Protein AF-A0A9Q0QGV1-F1 (afdb_monomer_lite)

Structure (mmCIF, N/CA/C/O backbone):
data_AF-A0A9Q0QGV1-F1
#
_entry.id   AF-A0A9Q0QGV1-F1
#
loop_
_atom_site.group_PDB
_atom_site.id
_atom_site.type_symbol
_atom_site.label_atom_id
_atom_site.label_alt_id
_atom_site.label_comp_id
_atom_site.label_asym_id
_atom_site.label_entity_id
_atom_site.label_seq_id
_atom_site.pdbx_PDB_ins_code
_atom_site.Cartn_x
_atom_site.Cartn_y
_atom_site.Cartn_z
_atom_site.occupancy
_atom_site.B_iso_or_equiv
_atom_site.auth_seq_id
_atom_site.auth_comp_id
_atom_site.auth_asym_id
_atom_site.auth_atom_id
_atom_site.pdbx_PDB_model_num
ATOM 1 N N . MET A 1 1 ? 5.318 9.177 2.159 1.00 66.94 1 MET A N 1
ATOM 2 C CA . MET A 1 1 ? 6.289 8.183 1.651 1.00 66.94 1 MET A CA 1
ATOM 3 C C . MET A 1 1 ? 6.715 8.595 0.249 1.00 66.94 1 MET A C 1
ATOM 5 O O . MET A 1 1 ? 5.877 9.077 -0.496 1.00 66.94 1 MET A O 1
ATOM 9 N N . LYS A 1 2 ? 7.999 8.482 -0.095 1.00 71.00 2 LYS A N 1
ATOM 10 C CA . LYS A 1 2 ? 8.514 8.864 -1.419 1.00 71.00 2 LYS A CA 1
ATOM 11 C C . LYS A 1 2 ? 9.214 7.675 -2.058 1.00 71.00 2 LYS A C 1
ATOM 13 O O . LYS A 1 2 ? 9.954 6.983 -1.360 1.00 71.00 2 LYS A O 1
ATOM 18 N N . ILE A 1 3 ? 8.969 7.460 -3.345 1.00 72.69 3 ILE A N 1
ATOM 19 C CA . ILE A 1 3 ? 9.731 6.520 -4.164 1.00 72.69 3 ILE A CA 1
ATOM 20 C C . ILE A 1 3 ? 10.759 7.330 -4.937 1.00 72.69 3 ILE A C 1
ATOM 22 O O . ILE A 1 3 ? 10.427 8.322 -5.589 1.00 72.69 3 ILE A O 1
ATOM 26 N N . TRP A 1 4 ? 12.004 6.889 -4.828 1.00 75.31 4 TRP A N 1
ATOM 27 C CA . TRP A 1 4 ? 13.152 7.495 -5.475 1.00 75.31 4 TRP A CA 1
ATOM 28 C C . TRP A 1 4 ? 13.739 6.490 -6.454 1.00 75.31 4 TRP A C 1
ATOM 30 O O . TRP A 1 4 ? 13.870 5.314 -6.111 1.00 75.31 4 TRP A O 1
ATOM 40 N N . ALA A 1 5 ? 14.097 6.952 -7.645 1.00 74.12 5 ALA A N 1
ATOM 41 C CA . ALA A 1 5 ? 14.779 6.145 -8.646 1.00 74.12 5 ALA A CA 1
ATOM 42 C C . ALA A 1 5 ? 16.092 6.817 -9.057 1.00 74.12 5 ALA A C 1
ATOM 44 O O . ALA A 1 5 ? 16.230 8.037 -8.950 1.00 74.12 5 ALA A O 1
ATOM 45 N N . SER A 1 6 ? 17.057 6.012 -9.508 1.00 71.88 6 SER A N 1
ATOM 46 C CA . SER A 1 6 ? 18.283 6.535 -10.120 1.00 71.88 6 SER A CA 1
ATOM 47 C C . SER A 1 6 ? 17.929 7.339 -11.368 1.00 71.88 6 SER A C 1
ATOM 49 O O . SER A 1 6 ? 17.096 6.901 -12.162 1.00 71.88 6 SER A O 1
ATOM 51 N N . THR A 1 7 ? 18.588 8.481 -11.564 1.00 67.88 7 THR A N 1
ATOM 52 C CA . THR A 1 7 ? 18.518 9.234 -12.827 1.00 67.88 7 THR A CA 1
ATOM 53 C C . THR A 1 7 ? 19.347 8.603 -13.942 1.00 67.88 7 THR A C 1
ATOM 55 O O . THR A 1 7 ? 19.334 9.099 -15.066 1.00 67.88 7 THR A O 1
ATOM 58 N N . SER A 1 8 ? 20.123 7.562 -13.637 1.00 67.00 8 SER A N 1
ATOM 59 C CA . SER A 1 8 ? 20.989 6.896 -14.603 1.00 67.00 8 SER A CA 1
ATOM 60 C C . SER A 1 8 ? 20.193 5.952 -15.515 1.00 67.00 8 SER A C 1
ATOM 62 O O . SER A 1 8 ? 19.290 5.240 -15.064 1.00 67.00 8 SER A O 1
ATOM 64 N N . GLU A 1 9 ? 20.519 5.929 -16.812 1.00 59.56 9 GLU A N 1
ATOM 65 C CA . GLU A 1 9 ? 19.801 5.102 -17.798 1.00 59.56 9 GLU A CA 1
ATOM 66 C C . GLU A 1 9 ? 19.980 3.597 -17.545 1.00 59.56 9 GLU A C 1
ATOM 68 O O . GLU A 1 9 ? 19.178 2.784 -18.006 1.00 59.56 9 GLU A O 1
ATOM 73 N N . GLU A 1 10 ? 20.998 3.207 -16.772 1.00 61.59 10 GLU A N 1
ATOM 74 C CA . GLU A 1 10 ? 21.264 1.803 -16.452 1.00 61.59 10 GLU A CA 1
ATOM 75 C C . GLU A 1 10 ? 20.352 1.254 -15.346 1.00 61.59 10 GLU A C 1
ATOM 77 O O . GLU A 1 10 ? 20.364 0.042 -15.132 1.00 61.59 10 GLU A O 1
ATOM 82 N N . GLY A 1 11 ? 19.549 2.108 -14.690 1.00 54.41 11 GLY A N 1
ATOM 83 C CA . GLY A 1 11 ? 18.335 1.811 -13.913 1.00 54.41 11 GLY A CA 1
ATOM 84 C C . GLY A 1 11 ? 18.460 0.926 -12.665 1.00 54.41 11 GLY A C 1
ATOM 85 O O . GLY A 1 11 ? 17.733 1.142 -11.705 1.00 54.41 11 GLY A O 1
ATOM 86 N N . TRP A 1 12 ? 19.362 -0.052 -12.646 1.00 59.34 12 TRP A N 1
ATOM 87 C CA . TRP A 1 12 ? 19.377 -1.202 -11.736 1.00 59.34 12 TRP A CA 1
ATOM 88 C C . TRP A 1 12 ? 20.570 -1.227 -10.779 1.00 59.34 12 TRP A C 1
ATOM 90 O O . TRP A 1 12 ? 20.576 -2.002 -9.822 1.00 59.34 12 TRP A O 1
ATOM 100 N N . LEU A 1 13 ? 21.605 -0.426 -11.038 1.00 56.41 13 LEU A N 1
ATOM 101 C CA . LEU A 1 13 ? 22.813 -0.404 -10.220 1.00 56.41 13 LEU A CA 1
ATOM 102 C C . LEU A 1 13 ? 22.678 0.663 -9.132 1.00 56.41 13 LEU A C 1
ATOM 104 O O . LEU A 1 13 ? 22.338 1.809 -9.409 1.00 56.41 13 LEU A O 1
ATOM 108 N N . LEU A 1 14 ? 22.933 0.269 -7.880 1.00 55.31 14 LEU A N 1
ATOM 109 C CA . LEU A 1 14 ? 23.000 1.205 -6.758 1.00 55.31 14 LEU A CA 1
ATOM 110 C C . LEU A 1 14 ? 24.027 2.303 -7.083 1.00 55.31 14 LEU A C 1
ATOM 112 O O . LEU A 1 14 ? 25.140 1.949 -7.493 1.00 55.31 14 LEU A O 1
ATOM 116 N N . PRO A 1 15 ? 23.700 3.592 -6.864 1.00 52.06 15 PRO A N 1
ATOM 117 C CA . PRO A 1 15 ? 24.592 4.689 -7.194 1.00 52.06 15 PRO A CA 1
ATOM 118 C C . PRO A 1 15 ? 25.963 4.471 -6.572 1.00 52.06 15 PRO A C 1
ATOM 120 O O . PRO A 1 15 ? 26.095 4.383 -5.345 1.00 52.06 15 PRO A O 1
ATOM 123 N N . LYS A 1 16 ? 27.014 4.420 -7.393 1.00 56.41 16 LYS A N 1
ATOM 124 C CA . LYS A 1 16 ? 28.372 4.569 -6.869 1.00 56.41 16 LYS A CA 1
ATOM 125 C C . LYS A 1 16 ? 28.577 6.039 -6.528 1.00 56.41 16 LYS A C 1
ATOM 127 O O . LYS A 1 16 ? 29.156 6.791 -7.291 1.00 56.41 16 LYS A O 1
ATOM 132 N N . GLY A 1 17 ? 28.091 6.442 -5.359 1.00 56.66 17 GLY A N 1
ATOM 133 C CA . GLY A 1 17 ? 28.472 7.671 -4.662 1.00 56.66 17 GLY A CA 1
ATOM 134 C C . GLY A 1 17 ? 28.109 9.016 -5.308 1.00 56.66 17 GLY A C 1
ATOM 135 O O . GLY A 1 17 ? 28.245 10.016 -4.608 1.00 56.66 17 GLY A O 1
ATOM 136 N N . SER A 1 18 ? 27.649 9.084 -6.566 1.00 55.28 18 SER A N 1
ATOM 137 C CA . SER A 1 18 ? 27.365 10.369 -7.232 1.00 55.28 18 SER A CA 1
ATOM 138 C C . SER A 1 18 ? 26.107 10.448 -8.098 1.00 55.28 18 SER A C 1
ATOM 140 O O . SER A 1 18 ? 25.875 11.514 -8.664 1.00 55.28 18 SER A O 1
ATOM 142 N N . ASP A 1 19 ? 25.300 9.395 -8.225 1.00 62.22 19 ASP A N 1
ATOM 143 C CA . ASP A 1 19 ? 24.110 9.487 -9.082 1.00 62.22 19 ASP A CA 1
ATOM 144 C C . ASP A 1 19 ? 22.970 10.185 -8.335 1.00 62.22 19 ASP A C 1
ATOM 146 O O . ASP A 1 19 ? 22.643 9.851 -7.190 1.00 62.22 19 ASP A O 1
ATOM 150 N N . SER A 1 20 ? 22.395 11.204 -8.977 1.00 69.56 20 SER A N 1
ATOM 151 C CA . SER A 1 20 ? 21.208 11.901 -8.495 1.00 69.56 20 SER A CA 1
ATOM 152 C C . SER A 1 20 ? 20.027 10.933 -8.408 1.00 69.56 20 SER A C 1
ATOM 154 O O . SER A 1 20 ? 19.857 10.048 -9.244 1.00 69.56 20 SER A O 1
ATOM 156 N N . LEU A 1 21 ? 19.216 11.089 -7.363 1.00 72.00 21 LEU A N 1
ATOM 157 C CA . LEU A 1 21 ? 17.963 10.362 -7.198 1.00 72.00 21 LEU A CA 1
ATOM 158 C C . LEU A 1 21 ? 16.810 11.309 -7.504 1.00 72.00 21 LEU A C 1
ATOM 160 O O . LEU A 1 21 ? 16.685 12.348 -6.850 1.00 72.00 21 LEU A O 1
ATOM 164 N N . ASP A 1 22 ? 15.938 10.912 -8.422 1.00 75.44 22 ASP A N 1
ATOM 165 C CA . ASP A 1 22 ? 14.714 11.650 -8.703 1.00 75.44 22 ASP A CA 1
ATOM 166 C C . ASP A 1 22 ? 13.553 11.070 -7.899 1.00 75.44 22 ASP A C 1
ATOM 168 O O . ASP A 1 22 ? 13.350 9.855 -7.812 1.00 75.44 22 ASP A O 1
ATOM 172 N N . CYS A 1 23 ? 12.773 11.962 -7.287 1.00 79.19 23 CYS A N 1
ATOM 173 C CA . CYS A 1 23 ? 11.523 11.588 -6.640 1.00 79.19 23 CYS A CA 1
ATOM 174 C C . CYS A 1 23 ? 10.473 11.338 -7.723 1.00 79.19 23 CYS A C 1
ATOM 176 O O . CYS A 1 23 ? 9.860 12.286 -8.210 1.00 79.19 23 CYS A O 1
ATOM 178 N N . ILE A 1 24 ? 10.234 10.076 -8.069 1.00 81.00 24 ILE A N 1
ATOM 179 C CA . ILE A 1 24 ? 9.261 9.726 -9.110 1.00 81.00 24 ILE A CA 1
ATOM 180 C C . ILE A 1 24 ? 7.826 9.749 -8.586 1.00 81.00 24 ILE A C 1
ATOM 182 O O . ILE A 1 24 ? 6.908 10.106 -9.318 1.00 81.00 24 ILE A O 1
ATOM 186 N N . GLN A 1 25 ? 7.620 9.415 -7.306 1.00 74.75 25 GLN A N 1
ATOM 187 C CA . GLN A 1 25 ? 6.299 9.418 -6.677 1.00 74.75 25 GLN A CA 1
ATOM 188 C C . GLN A 1 25 ? 6.357 9.875 -5.231 1.00 74.75 25 GLN A C 1
ATOM 190 O O . GLN A 1 25 ? 7.230 9.482 -4.456 1.00 74.75 25 GLN A O 1
ATOM 195 N N . THR A 1 26 ? 5.369 10.682 -4.857 1.00 72.56 26 THR A N 1
ATOM 196 C CA . THR A 1 26 ? 5.124 11.079 -3.475 1.00 72.56 26 THR A CA 1
ATOM 197 C C . THR A 1 26 ? 3.742 10.592 -3.074 1.00 72.56 26 THR A C 1
ATOM 199 O O . THR A 1 26 ? 2.737 11.069 -3.584 1.00 72.56 26 THR A O 1
ATOM 202 N N . LEU A 1 27 ? 3.701 9.648 -2.139 1.00 69.06 27 LEU A N 1
ATOM 203 C CA . LEU A 1 27 ? 2.500 9.314 -1.392 1.00 69.06 27 LEU A CA 1
ATOM 204 C C . LEU A 1 27 ? 2.426 10.257 -0.191 1.00 69.06 27 LEU A C 1
ATOM 206 O O . LEU A 1 27 ? 3.219 10.141 0.752 1.00 69.06 27 LEU A O 1
ATOM 210 N N . GLU A 1 28 ? 1.496 11.201 -0.225 1.00 68.50 28 GLU A N 1
ATOM 211 C CA . GLU A 1 28 ? 1.257 12.093 0.902 1.00 68.50 28 GLU A CA 1
ATOM 212 C C . GLU A 1 28 ? 0.540 11.331 2.016 1.00 68.50 28 GLU A C 1
ATOM 214 O O . GLU A 1 28 ? -0.578 10.846 1.861 1.00 68.50 28 GLU A O 1
ATOM 219 N N . LEU A 1 29 ? 1.223 11.196 3.149 1.00 65.94 29 LEU A N 1
ATOM 220 C CA . LEU A 1 29 ? 0.624 10.710 4.382 1.00 65.94 29 LEU A CA 1
ATOM 221 C C . LEU A 1 29 ? 0.437 11.938 5.262 1.00 65.94 29 LEU A C 1
ATOM 223 O O . LEU A 1 29 ? 1.410 12.650 5.520 1.00 65.94 29 LEU A O 1
ATOM 227 N N . LYS A 1 30 ? -0.796 12.195 5.703 1.00 66.56 30 LYS A N 1
ATOM 228 C CA . LYS A 1 30 ? -1.049 13.238 6.700 1.00 66.56 30 LYS A CA 1
ATOM 229 C C . LYS A 1 30 ? -0.271 12.905 7.968 1.00 66.56 30 LYS A C 1
ATOM 231 O O . LYS A 1 30 ? -0.120 11.734 8.317 1.00 66.56 30 LYS A O 1
ATOM 236 N N . SER A 1 31 ? 0.242 13.924 8.643 1.00 65.31 31 SER A N 1
ATOM 237 C CA . SER A 1 31 ? 0.928 13.728 9.918 1.00 65.31 31 SER A CA 1
ATOM 238 C C . SER A 1 31 ? -0.093 13.548 11.034 1.00 65.31 31 SER A C 1
ATOM 240 O O . SER A 1 31 ? -1.101 14.249 11.081 1.00 65.31 31 SER A O 1
ATOM 242 N N . SER A 1 32 ? 0.194 12.682 12.005 1.00 65.12 32 SER A N 1
ATOM 243 C CA . SER A 1 32 ? -0.628 12.592 13.216 1.00 65.12 32 SER A CA 1
ATOM 244 C C . SER A 1 32 ? -0.503 13.825 14.126 1.00 65.12 32 SER A C 1
ATOM 246 O O . SER A 1 32 ? -1.177 13.882 15.150 1.00 65.12 32 SER A O 1
ATOM 248 N N . ALA A 1 33 ? 0.386 14.773 13.807 1.00 67.38 33 ALA A N 1
ATOM 249 C CA . ALA A 1 33 ? 0.508 16.062 14.492 1.00 67.38 33 ALA A CA 1
ATOM 250 C C . ALA A 1 33 ? -0.438 17.142 13.926 1.00 67.38 33 ALA A C 1
ATOM 252 O O . ALA A 1 33 ? -0.584 18.199 14.535 1.00 67.38 33 ALA A O 1
ATOM 253 N N . GLU A 1 34 ? -1.067 16.892 12.775 1.00 71.50 34 GLU A N 1
ATOM 254 C CA . GLU A 1 34 ? -2.059 17.783 12.170 1.00 71.50 34 GLU A CA 1
ATOM 255 C C . GLU A 1 34 ? -3.483 17.453 12.670 1.00 71.50 34 GLU A C 1
ATOM 257 O O . GLU A 1 34 ? -3.728 16.344 13.162 1.00 71.50 34 GLU A O 1
ATOM 262 N N . PRO A 1 35 ? -4.448 18.392 12.572 1.00 65.56 35 PRO A N 1
ATOM 263 C CA . PRO A 1 35 ? -5.851 18.110 12.875 1.00 65.56 35 PRO A CA 1
ATOM 264 C C . PRO A 1 35 ? -6.363 16.920 12.048 1.00 65.56 35 PRO A C 1
ATOM 266 O O . PRO A 1 35 ? -6.119 16.853 10.845 1.00 65.56 35 PRO A O 1
ATOM 269 N N . GLY A 1 36 ? -7.085 15.988 12.678 1.00 70.56 36 GLY A N 1
ATOM 270 C CA . GLY A 1 36 ? -7.480 14.724 12.039 1.00 70.56 36 GLY A CA 1
ATOM 271 C C . GLY A 1 36 ? -6.432 13.616 12.185 1.00 70.56 36 GLY A C 1
ATOM 272 O O . GLY A 1 36 ? -6.277 12.774 11.304 1.00 70.56 36 GLY A O 1
ATOM 273 N N . ALA A 1 37 ? -5.706 13.595 13.305 1.00 65.69 37 ALA A N 1
ATOM 274 C CA . ALA A 1 37 ? -4.689 12.591 13.615 1.00 65.69 37 ALA A CA 1
ATOM 275 C C . ALA A 1 37 ? -5.204 11.139 13.566 1.00 65.69 37 ALA A C 1
ATOM 277 O O . ALA A 1 37 ? -4.406 10.217 13.389 1.00 65.69 37 ALA A O 1
ATOM 278 N N . GLU A 1 38 ? -6.514 10.910 13.729 1.00 68.56 38 GLU A N 1
ATOM 279 C CA . GLU A 1 38 ? -7.143 9.613 13.455 1.00 68.56 38 GLU A CA 1
ATOM 280 C C . GLU A 1 38 ? -6.989 9.139 12.012 1.00 68.56 38 GLU A C 1
ATOM 282 O O . GLU A 1 38 ? -6.881 7.939 11.786 1.00 68.56 38 GLU A O 1
ATOM 287 N N . GLU A 1 39 ? -6.898 10.037 11.033 1.00 68.50 39 GLU A N 1
ATOM 288 C CA . GLU A 1 39 ? -6.700 9.678 9.626 1.00 68.50 39 GLU A CA 1
ATOM 289 C C . GLU A 1 39 ? -5.257 9.254 9.320 1.00 68.50 39 GLU A C 1
ATOM 291 O O . GLU A 1 39 ? -5.008 8.577 8.326 1.00 68.50 39 GLU A O 1
ATOM 296 N N . ALA A 1 40 ? -4.323 9.634 10.191 1.00 73.06 40 ALA A N 1
ATOM 297 C CA . ALA A 1 40 ? -2.880 9.549 9.997 1.00 73.06 40 ALA A CA 1
ATOM 298 C C . ALA A 1 40 ? -2.177 8.547 10.932 1.00 73.06 40 ALA A C 1
ATOM 300 O O . ALA A 1 40 ? -0.948 8.466 10.951 1.00 73.06 40 ALA A O 1
ATOM 301 N N . SER A 1 41 ? -2.924 7.800 11.751 1.00 76.12 41 SER A N 1
ATOM 302 C CA . SER A 1 41 ? -2.345 6.874 12.728 1.00 76.12 41 SER A CA 1
ATOM 303 C C . SER A 1 41 ? -2.299 5.442 12.205 1.00 76.12 41 SER A C 1
ATOM 305 O O . SER A 1 41 ? -3.227 4.661 12.415 1.00 76.12 41 SER A O 1
ATOM 307 N N . PHE A 1 42 ? -1.196 5.071 11.565 1.00 81.94 42 PHE A N 1
ATOM 308 C CA . PHE A 1 42 ? -0.960 3.687 11.165 1.00 81.94 42 PHE A CA 1
ATOM 309 C C . PHE A 1 42 ? -0.211 2.951 12.273 1.00 81.94 42 PHE A C 1
ATOM 311 O O . PHE A 1 42 ? 0.923 3.293 12.599 1.00 81.94 42 PHE A O 1
ATOM 318 N N . ASN A 1 43 ? -0.855 1.964 12.891 1.00 82.94 43 ASN A N 1
ATOM 319 C CA . ASN A 1 43 ? -0.276 1.205 14.002 1.00 82.94 43 ASN A CA 1
ATOM 320 C C . ASN A 1 43 ? 0.481 -0.041 13.528 1.00 82.94 43 ASN A C 1
ATOM 322 O O . ASN A 1 43 ? 1.330 -0.549 14.257 1.00 82.94 43 ASN A O 1
ATOM 326 N N . GLN A 1 44 ? 0.168 -0.548 12.334 1.00 85.00 44 GLN A N 1
ATOM 327 C CA . GLN A 1 44 ? 0.819 -1.713 11.740 1.00 85.00 44 GLN A CA 1
ATOM 328 C C . GLN A 1 44 ? 0.973 -1.505 10.232 1.00 85.00 44 GLN A C 1
ATOM 330 O O . GLN A 1 44 ? 0.115 -0.900 9.593 1.00 85.00 44 GLN A O 1
ATOM 335 N N . VAL A 1 45 ? 2.064 -2.014 9.662 1.00 87.69 45 VAL A N 1
ATOM 336 C CA . VAL A 1 45 ? 2.296 -2.052 8.214 1.00 87.69 45 VAL A CA 1
ATOM 337 C C . VAL A 1 45 ? 2.898 -3.406 7.876 1.00 87.69 45 VAL A C 1
ATOM 339 O O . VAL A 1 45 ? 3.851 -3.839 8.524 1.00 87.69 45 VAL A O 1
ATOM 342 N N . VAL A 1 46 ? 2.345 -4.070 6.868 1.00 88.44 46 VAL A N 1
ATOM 343 C CA . VAL A 1 46 ? 2.854 -5.340 6.348 1.00 88.44 46 VAL A CA 1
ATOM 344 C C . VAL A 1 46 ? 3.235 -5.177 4.882 1.00 88.44 46 VAL A C 1
ATOM 346 O O . VAL A 1 46 ? 2.487 -4.576 4.120 1.00 88.44 46 VAL A O 1
ATOM 349 N N . ALA A 1 47 ? 4.381 -5.733 4.490 1.00 87.88 47 ALA 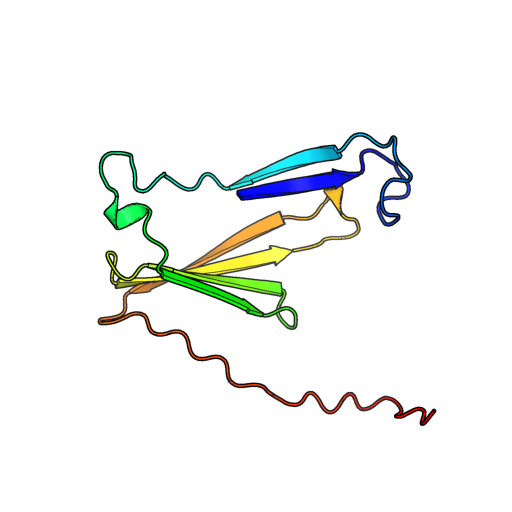A N 1
ATOM 350 C CA . ALA A 1 47 ? 4.790 -5.853 3.095 1.00 87.88 47 ALA A CA 1
ATOM 351 C C . ALA A 1 47 ? 4.776 -7.330 2.677 1.00 87.88 47 ALA A C 1
ATOM 353 O O . ALA A 1 47 ? 5.374 -8.175 3.345 1.00 87.88 47 ALA A O 1
ATOM 354 N N . LEU A 1 48 ? 4.092 -7.631 1.577 1.00 85.94 48 LEU A N 1
ATOM 355 C CA . LEU A 1 48 ? 3.992 -8.951 0.963 1.00 85.94 48 LEU A CA 1
ATOM 356 C C . LEU A 1 48 ? 4.734 -8.916 -0.372 1.00 85.94 48 LEU A C 1
ATOM 358 O O . LEU A 1 48 ? 4.138 -8.673 -1.418 1.00 85.94 48 LEU A O 1
ATOM 362 N N . SER A 1 49 ? 6.042 -9.168 -0.334 1.00 81.19 49 SER A N 1
ATOM 363 C CA . SER A 1 49 ? 6.917 -9.079 -1.512 1.00 81.19 49 SER A CA 1
ATOM 364 C C . SER A 1 49 ? 6.596 -10.089 -2.616 1.00 81.19 49 SER A C 1
ATOM 366 O O . SER A 1 49 ? 6.999 -9.893 -3.746 1.00 81.19 49 SER A O 1
ATOM 368 N N . GLN A 1 50 ? 5.908 -11.191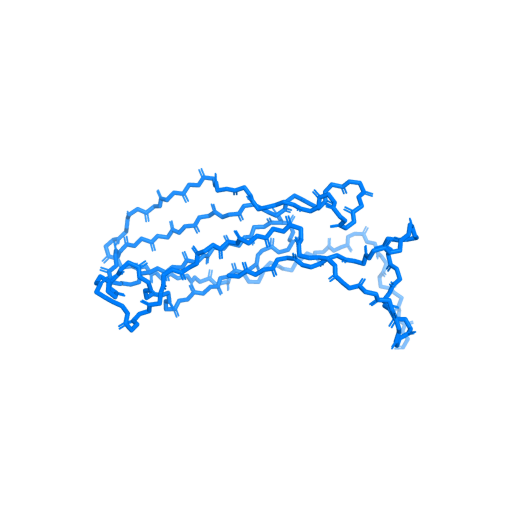 -2.308 1.00 83.25 50 GLN A N 1
ATOM 369 C CA . GLN A 1 50 ? 5.486 -12.172 -3.321 1.00 83.25 50 GLN A CA 1
ATOM 370 C C . GLN A 1 50 ? 4.331 -11.670 -4.197 1.00 83.25 50 GLN A C 1
ATOM 372 O O . GLN A 1 50 ? 4.080 -12.232 -5.257 1.00 83.25 50 GLN A O 1
ATOM 377 N N . MET A 1 51 ? 3.585 -10.677 -3.713 1.00 85.12 51 MET A N 1
ATOM 378 C CA . MET A 1 51 ? 2.399 -10.125 -4.373 1.00 85.12 51 MET A CA 1
ATOM 379 C C . MET A 1 51 ? 2.564 -8.634 -4.673 1.00 85.12 51 MET A C 1
ATOM 381 O O . MET A 1 51 ? 1.605 -7.992 -5.087 1.00 85.12 51 MET A O 1
ATOM 385 N N . ASP A 1 52 ? 3.743 -8.083 -4.383 1.00 89.94 52 ASP A N 1
ATOM 386 C CA . ASP A 1 52 ? 4.041 -6.659 -4.464 1.00 89.94 52 ASP A CA 1
ATOM 387 C C . ASP A 1 52 ? 3.003 -5.785 -3.738 1.00 89.94 52 ASP A C 1
ATOM 389 O O . ASP A 1 52 ? 2.592 -4.735 -4.219 1.00 89.94 52 ASP A O 1
ATOM 393 N N . LEU A 1 53 ? 2.547 -6.220 -2.555 1.00 90.31 53 LEU A N 1
ATOM 394 C CA . LEU A 1 53 ? 1.542 -5.495 -1.769 1.00 90.31 53 LEU A CA 1
ATOM 395 C C . LEU A 1 53 ? 2.129 -4.879 -0.502 1.00 90.31 53 LEU A C 1
ATOM 397 O O . L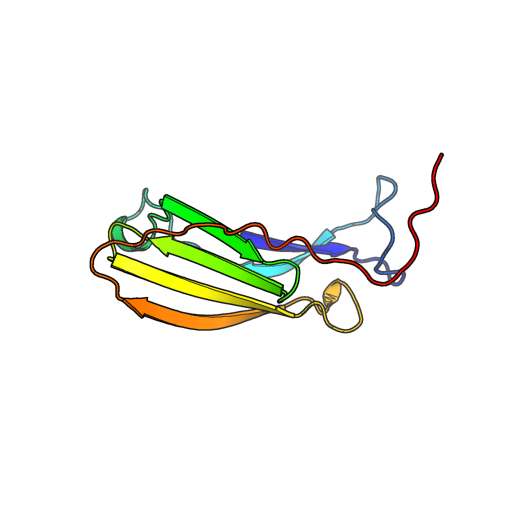EU A 1 53 ? 2.926 -5.491 0.210 1.00 90.31 53 LEU A O 1
ATOM 401 N N . ILE A 1 54 ? 1.639 -3.694 -0.159 1.00 89.94 54 ILE A N 1
ATOM 402 C CA . ILE A 1 54 ? 1.825 -3.049 1.138 1.00 89.94 54 ILE A CA 1
ATOM 403 C C . ILE A 1 54 ? 0.443 -2.853 1.760 1.00 89.94 54 ILE A C 1
ATOM 405 O O . ILE A 1 54 ? -0.459 -2.299 1.132 1.00 89.94 54 ILE A O 1
ATOM 409 N N . SER A 1 55 ? 0.278 -3.283 3.011 1.00 89.50 55 SER A N 1
ATOM 410 C CA . SER A 1 55 ? -0.963 -3.127 3.765 1.00 89.50 55 SER A CA 1
ATOM 411 C C . SER A 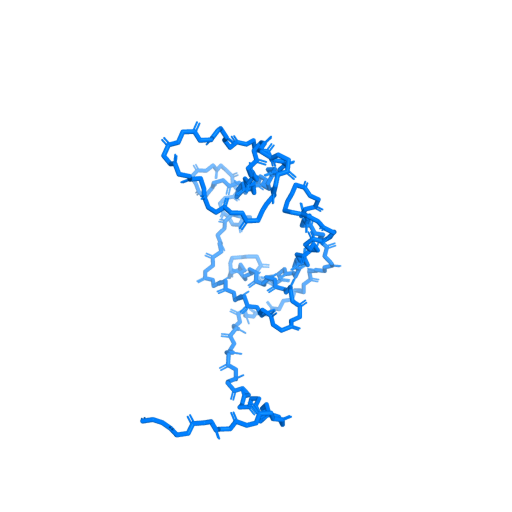1 55 ? -0.738 -2.350 5.064 1.00 89.50 55 SER A C 1
ATOM 413 O O . SER A 1 55 ? -0.299 -2.919 6.069 1.00 89.50 55 SER A O 1
ATOM 415 N N . PRO A 1 56 ? -0.986 -1.028 5.053 1.00 89.06 56 PRO A N 1
ATOM 416 C CA . PRO A 1 56 ? -1.072 -0.206 6.252 1.00 89.06 56 PRO A CA 1
ATOM 417 C C . PRO A 1 56 ? -2.407 -0.427 6.972 1.00 89.06 56 PRO A C 1
ATOM 419 O O . PRO A 1 56 ? -3.471 -0.378 6.358 1.00 89.06 56 PRO A O 1
ATOM 422 N N . ALA A 1 57 ? -2.366 -0.586 8.288 1.00 90.25 57 ALA A N 1
ATOM 423 C CA . ALA A 1 57 ? -3.540 -0.647 9.148 1.00 90.25 57 ALA A CA 1
ATOM 424 C C . ALA A 1 57 ? -3.607 0.583 10.056 1.00 90.25 57 ALA A C 1
ATOM 426 O O . ALA A 1 57 ? -2.597 0.998 10.628 1.00 90.25 57 ALA A O 1
ATOM 427 N N . ASN A 1 58 ? -4.807 1.145 10.194 1.00 88.62 58 ASN A N 1
ATOM 428 C CA . ASN A 1 58 ? -5.104 2.292 11.039 1.00 88.62 58 ASN A CA 1
ATOM 429 C C . ASN A 1 58 ? -6.132 1.910 12.114 1.00 88.62 58 ASN A C 1
ATOM 431 O O . ASN A 1 58 ? -7.335 1.840 11.857 1.00 88.62 58 ASN A O 1
ATOM 435 N N . ALA A 1 59 ? -5.650 1.701 13.340 1.00 84.81 59 ALA A N 1
ATOM 436 C CA . ALA A 1 59 ? -6.470 1.375 14.507 1.00 84.81 59 ALA A CA 1
ATOM 437 C C . ALA A 1 59 ? -7.464 2.461 14.913 1.00 84.81 59 ALA A C 1
ATOM 439 O O . ALA A 1 59 ? -8.505 2.127 15.465 1.00 84.81 59 ALA A O 1
ATOM 440 N N . LYS A 1 60 ? -7.193 3.744 14.645 1.00 85.81 60 LYS A N 1
ATOM 441 C CA . LYS A 1 60 ? -8.161 4.803 14.968 1.00 85.81 60 LYS A CA 1
ATOM 442 C C . LYS A 1 60 ? -9.306 4.851 13.960 1.00 85.81 60 LYS A C 1
ATOM 444 O O . LYS A 1 60 ? -10.440 5.097 14.356 1.00 85.81 60 LYS A O 1
ATOM 449 N N . LYS A 1 61 ? -9.023 4.590 12.679 1.00 87.44 61 LYS A N 1
ATOM 450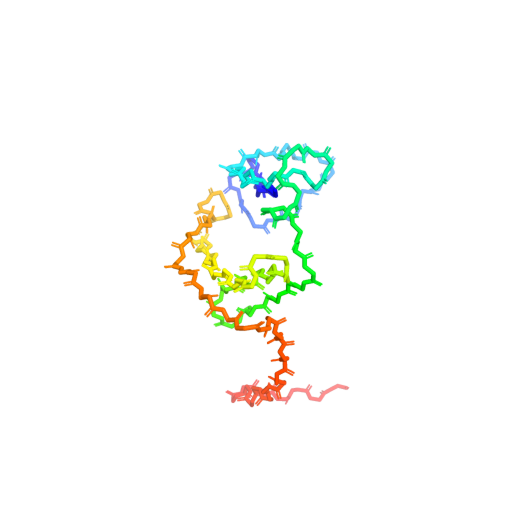 C CA . LYS A 1 61 ? -10.041 4.494 11.621 1.00 87.44 61 LYS A CA 1
ATOM 451 C C . LYS A 1 61 ? -10.692 3.130 11.499 1.00 87.44 61 LYS A C 1
ATOM 453 O O . LYS A 1 61 ? -11.640 3.006 10.729 1.00 87.44 61 LYS A O 1
ATOM 458 N N . ASN A 1 62 ? -10.222 2.129 12.244 1.00 89.44 62 ASN A N 1
ATOM 459 C CA . ASN A 1 62 ? -10.730 0.773 12.103 1.00 89.44 62 ASN A CA 1
ATOM 460 C C . ASN A 1 62 ? -10.637 0.316 10.636 1.00 89.44 62 ASN A C 1
ATOM 462 O O . ASN A 1 62 ? -11.568 -0.267 10.093 1.00 89.44 62 ASN A O 1
ATOM 466 N N . ALA A 1 63 ? -9.525 0.648 9.973 1.00 89.94 63 ALA A N 1
ATOM 467 C CA . ALA A 1 63 ? -9.366 0.480 8.534 1.00 89.94 63 ALA A CA 1
ATOM 468 C C . ALA A 1 63 ? -8.036 -0.192 8.185 1.00 89.94 63 ALA A C 1
ATOM 470 O O . ALA A 1 63 ? -7.012 0.046 8.831 1.00 89.94 63 ALA A O 1
ATOM 471 N N . ILE A 1 64 ? -8.056 -1.018 7.144 1.00 90.44 64 ILE A N 1
ATOM 472 C CA . ILE A 1 64 ? -6.879 -1.628 6.530 1.00 90.44 64 ILE A CA 1
ATOM 473 C C . ILE A 1 64 ? -6.850 -1.202 5.070 1.00 90.44 64 ILE A C 1
ATOM 475 O O . ILE A 1 64 ? -7.822 -1.401 4.348 1.00 90.44 64 ILE A O 1
ATOM 479 N N . TYR A 1 65 ? -5.728 -0.650 4.635 1.00 90.50 65 TYR A N 1
ATOM 480 C CA . TYR A 1 65 ? -5.509 -0.230 3.258 1.00 90.50 65 TYR A CA 1
ATOM 481 C C . TYR A 1 65 ? -4.669 -1.277 2.533 1.00 90.50 65 TYR A C 1
ATOM 483 O O . TYR A 1 65 ? -3.849 -1.961 3.151 1.00 90.50 65 TYR A O 1
ATOM 491 N N . VAL A 1 66 ? -4.861 -1.405 1.224 1.00 92.00 66 VAL A N 1
ATOM 492 C CA . VAL A 1 66 ? -4.045 -2.263 0.361 1.00 92.00 66 VAL A CA 1
ATOM 493 C C . VAL A 1 66 ? -3.547 -1.443 -0.814 1.00 92.00 66 VAL A C 1
ATOM 495 O O . VAL A 1 66 ? -4.331 -0.871 -1.572 1.00 92.00 66 VAL A O 1
ATOM 498 N N . VAL A 1 67 ? -2.228 -1.399 -0.945 1.00 90.81 67 VAL A N 1
ATOM 499 C CA . VAL A 1 67 ? -1.516 -0.694 -2.003 1.00 90.81 67 VAL A CA 1
ATOM 500 C C . VAL A 1 67 ? -0.674 -1.711 -2.759 1.00 90.81 67 VAL A C 1
ATOM 502 O O . VAL A 1 67 ? 0.043 -2.492 -2.137 1.00 90.81 67 VAL A O 1
ATOM 505 N N . HIS A 1 68 ? -0.769 -1.707 -4.080 1.00 91.94 68 HIS A N 1
ATOM 506 C CA . HIS A 1 68 ? 0.089 -2.482 -4.965 1.00 91.94 68 HIS A CA 1
ATOM 507 C C . HIS A 1 68 ? 1.300 -1.660 -5.380 1.00 91.94 68 HIS A C 1
ATOM 509 O O . HIS A 1 68 ? 1.195 -0.456 -5.593 1.00 91.94 68 HIS A O 1
ATOM 515 N N . LEU A 1 69 ? 2.444 -2.318 -5.474 1.00 89.56 69 LEU A N 1
ATOM 516 C CA . LEU A 1 69 ? 3.706 -1.764 -5.912 1.00 89.56 69 LEU A CA 1
ATOM 517 C C . LEU A 1 69 ? 4.050 -2.367 -7.272 1.00 89.56 69 LEU A C 1
ATOM 519 O O . LEU A 1 69 ? 4.669 -3.416 -7.370 1.00 89.56 69 LEU A O 1
ATOM 523 N N . ASP A 1 70 ? 3.663 -1.696 -8.344 1.00 89.31 70 ASP A N 1
ATOM 524 C CA . ASP A 1 70 ? 4.001 -2.149 -9.686 1.00 89.31 70 ASP A CA 1
ATOM 525 C C . ASP A 1 70 ? 5.388 -1.628 -10.062 1.00 89.31 70 ASP A C 1
ATOM 527 O O . ASP A 1 70 ? 5.563 -0.436 -10.308 1.00 89.31 70 ASP A O 1
ATOM 531 N N . TYR A 1 71 ? 6.383 -2.511 -10.095 1.00 84.00 71 TYR A N 1
ATOM 532 C CA . TYR A 1 71 ? 7.767 -2.154 -10.419 1.00 84.00 71 TYR A CA 1
ATOM 533 C C . TYR A 1 71 ? 7.984 -1.760 -11.888 1.00 84.00 71 TYR A C 1
ATOM 535 O O . TYR A 1 71 ? 8.949 -1.060 -12.196 1.00 84.00 71 TYR A O 1
ATOM 543 N N . GLY A 1 72 ? 7.098 -2.180 -12.797 1.00 84.62 72 GLY A N 1
ATOM 544 C CA . GLY A 1 72 ? 7.244 -1.951 -14.231 1.00 84.62 72 GLY A CA 1
ATOM 545 C C . GLY A 1 72 ? 8.568 -2.467 -14.833 1.00 84.62 72 GLY A C 1
ATOM 546 O O . GLY A 1 72 ? 9.270 -3.284 -14.234 1.00 84.62 72 GLY A O 1
ATOM 547 N N . PRO A 1 73 ? 8.918 -2.042 -16.063 1.00 82.06 73 PRO A N 1
ATOM 548 C CA . PRO A 1 73 ? 10.128 -2.499 -16.756 1.00 82.06 73 PRO A CA 1
ATOM 549 C C . PRO A 1 73 ? 11.443 -1.926 -16.201 1.00 82.06 73 PRO A C 1
ATOM 551 O O . PRO A 1 73 ? 12.513 -2.427 -16.546 1.00 82.06 73 PRO A O 1
ATOM 554 N N . ASN A 1 74 ? 11.395 -0.856 -15.404 1.00 79.12 74 ASN A N 1
ATOM 555 C CA . ASN A 1 74 ? 12.574 -0.232 -14.802 1.00 79.12 74 ASN A CA 1
ATOM 556 C C . ASN A 1 74 ? 12.221 0.498 -13.492 1.00 79.12 74 ASN A C 1
ATOM 558 O O . ASN A 1 74 ? 11.060 0.856 -13.285 1.00 79.12 74 ASN A O 1
ATOM 562 N N . PRO A 1 75 ? 13.198 0.807 -12.623 1.00 76.19 75 PRO A N 1
ATOM 563 C CA . PRO A 1 75 ? 12.892 1.433 -11.335 1.00 76.19 75 PRO A CA 1
ATOM 564 C C . PRO A 1 75 ? 12.202 2.797 -11.425 1.00 76.19 75 PRO A C 1
ATOM 566 O O . PRO A 1 75 ? 11.380 3.104 -10.564 1.00 76.19 75 PRO A O 1
ATOM 569 N N . ALA A 1 76 ? 12.448 3.572 -12.487 1.00 79.81 76 ALA A N 1
ATOM 570 C CA . ALA A 1 76 ? 11.762 4.843 -12.733 1.00 79.81 76 ALA A CA 1
ATOM 571 C C . ALA A 1 76 ? 10.261 4.678 -13.052 1.00 79.81 76 ALA A C 1
ATOM 573 O O . ALA A 1 76 ? 9.483 5.609 -12.864 1.00 79.81 76 ALA A O 1
ATOM 574 N N . SER A 1 77 ? 9.839 3.493 -13.500 1.00 83.12 77 SER A N 1
ATOM 575 C CA . SER A 1 77 ? 8.440 3.158 -13.788 1.00 83.12 77 SER A CA 1
ATOM 576 C C . SER A 1 77 ? 7.664 2.597 -12.591 1.00 83.12 77 SER A C 1
ATOM 578 O O . SER A 1 77 ? 6.466 2.317 -12.724 1.00 83.12 77 SER A O 1
ATOM 580 N N . THR A 1 78 ? 8.331 2.457 -11.436 1.00 84.94 78 THR A N 1
ATOM 581 C CA . THR A 1 78 ? 7.720 1.938 -10.207 1.00 84.94 78 THR A CA 1
ATOM 582 C C . THR A 1 78 ? 6.556 2.823 -9.778 1.00 84.94 78 THR A C 1
ATOM 584 O O . THR A 1 78 ? 6.714 4.042 -9.670 1.00 84.94 78 THR A O 1
ATOM 587 N N . ARG A 1 79 ? 5.398 2.225 -9.485 1.00 85.31 79 ARG A N 1
ATOM 588 C CA . ARG A 1 79 ? 4.186 2.936 -9.068 1.00 85.31 79 ARG A CA 1
ATOM 589 C C . ARG A 1 79 ? 3.447 2.288 -7.912 1.00 85.31 79 ARG A C 1
ATOM 591 O O . ARG A 1 79 ? 3.471 1.075 -7.752 1.00 85.31 79 ARG A O 1
ATOM 598 N N . LEU A 1 80 ? 2.826 3.136 -7.094 1.00 87.31 80 LEU A N 1
ATOM 599 C CA . LEU A 1 80 ? 1.939 2.729 -6.011 1.00 87.31 80 LEU A CA 1
ATOM 600 C C . LEU A 1 80 ? 0.489 2.904 -6.444 1.00 87.31 80 LEU A C 1
ATOM 602 O O . LEU A 1 80 ? 0.017 4.030 -6.594 1.00 87.31 80 LEU A O 1
ATOM 606 N N . ASP A 1 81 ? -0.222 1.793 -6.567 1.00 88.31 81 ASP A N 1
ATOM 607 C CA . ASP A 1 81 ? -1.631 1.773 -6.928 1.00 88.31 81 ASP A CA 1
ATOM 608 C C . ASP A 1 81 ? -2.469 1.455 -5.690 1.00 88.31 81 ASP A C 1
ATOM 610 O O . ASP A 1 81 ? -2.319 0.410 -5.056 1.00 88.31 81 ASP A O 1
ATOM 614 N N . TYR A 1 82 ? -3.370 2.359 -5.320 1.00 88.19 82 TYR A N 1
ATOM 615 C CA . TYR A 1 82 ? -4.339 2.085 -4.266 1.00 88.19 82 TYR A CA 1
ATOM 616 C C . TYR A 1 82 ? -5.384 1.081 -4.770 1.00 88.19 82 TYR A C 1
ATOM 618 O O . TYR A 1 82 ? -6.092 1.362 -5.736 1.00 88.19 82 TYR A O 1
ATOM 626 N N . ILE A 1 83 ? -5.493 -0.077 -4.113 1.00 91.75 83 ILE A N 1
ATOM 627 C CA . ILE A 1 83 ? -6.423 -1.136 -4.524 1.00 91.75 83 ILE A CA 1
ATOM 628 C C . ILE A 1 83 ? -7.725 -1.052 -3.735 1.00 91.75 83 ILE A C 1
ATOM 630 O O . ILE A 1 83 ? -8.810 -1.113 -4.312 1.00 91.75 83 ILE A O 1
ATOM 634 N N . SER A 1 84 ? -7.632 -1.008 -2.403 1.00 91.75 84 SER A N 1
ATOM 635 C CA . SER A 1 84 ? -8.810 -1.178 -1.553 1.00 91.75 84 SER A CA 1
ATOM 636 C C . SER A 1 84 ? -8.608 -0.700 -0.117 1.00 91.75 84 SER A C 1
ATOM 638 O O . SER A 1 84 ? -7.481 -0.587 0.373 1.00 91.75 84 SER A O 1
ATOM 640 N N . GLU A 1 85 ? -9.736 -0.494 0.558 1.00 91.75 85 GLU A N 1
ATOM 641 C CA . GLU A 1 85 ? -9.861 -0.205 1.983 1.0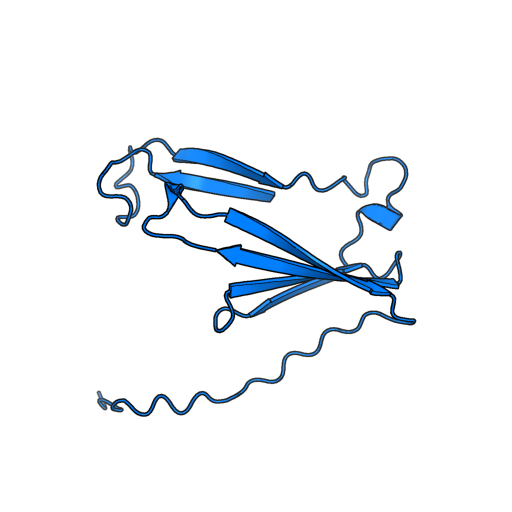0 91.75 85 GLU A CA 1
ATOM 642 C C . GLU A 1 85 ? -10.899 -1.145 2.591 1.00 91.75 85 GLU A C 1
ATOM 644 O O . GLU A 1 85 ? -12.004 -1.313 2.072 1.00 91.75 85 GLU A O 1
ATOM 649 N N . PHE A 1 86 ? -10.536 -1.737 3.722 1.00 89.81 86 PHE A N 1
ATOM 650 C CA . PHE A 1 86 ? -11.380 -2.635 4.490 1.00 89.81 86 PHE A CA 1
ATOM 651 C C . PHE A 1 86 ? -11.652 -2.029 5.858 1.00 89.81 86 PHE A C 1
ATOM 653 O O . PHE A 1 86 ? -10.731 -1.861 6.658 1.00 89.81 86 PHE A O 1
ATOM 660 N N . THR A 1 87 ? -12.918 -1.749 6.155 1.00 92.69 87 THR A N 1
ATOM 661 C CA . THR A 1 87 ? -13.345 -1.351 7.500 1.00 92.69 87 THR A CA 1
ATOM 662 C C . THR A 1 87 ? -13.538 -2.591 8.371 1.00 92.69 87 THR A C 1
ATOM 664 O O . THR A 1 87 ? -14.276 -3.509 8.018 1.00 92.69 87 THR A O 1
ATOM 667 N N . VAL A 1 88 ? -12.877 -2.624 9.522 1.00 88.00 88 VAL A N 1
ATOM 668 C CA . VAL A 1 88 ? -12.820 -3.755 10.450 1.00 88.00 88 VAL A CA 1
ATOM 669 C C . VAL A 1 88 ? -12.987 -3.265 11.878 1.00 88.00 88 VAL A C 1
ATOM 671 O O . VAL A 1 88 ? -12.413 -2.259 12.261 1.00 88.00 88 VAL A O 1
ATOM 674 N N . THR A 1 89 ? -13.715 -3.997 12.716 1.00 87.69 89 THR A N 1
ATOM 675 C CA . THR A 1 89 ? -13.955 -3.590 14.114 1.00 87.69 89 THR A CA 1
ATOM 676 C C . THR A 1 89 ? -12.667 -3.388 14.915 1.00 87.69 89 THR A C 1
ATOM 678 O O . THR A 1 89 ? -12.626 -2.562 15.821 1.00 87.69 89 THR A O 1
ATOM 681 N N . MET A 1 90 ? -11.624 -4.155 14.592 1.00 85.88 90 MET A N 1
ATOM 682 C CA . MET A 1 90 ? -10.297 -4.015 15.174 1.00 85.88 90 MET A CA 1
ATOM 683 C C . MET A 1 90 ? -9.257 -4.476 14.146 1.00 85.88 90 MET A C 1
ATOM 685 O O . MET A 1 90 ? -9.262 -5.655 13.779 1.00 85.88 90 MET A O 1
ATOM 689 N N . PRO A 1 91 ? -8.387 -3.586 13.641 1.00 77.94 91 PRO A N 1
ATOM 690 C CA . PRO A 1 91 ? -7.422 -3.961 12.623 1.00 77.94 91 PRO A CA 1
ATOM 691 C C . PRO A 1 91 ? -6.247 -4.692 13.267 1.00 77.94 91 PRO A C 1
ATOM 693 O O . PRO A 1 91 ? -5.426 -4.104 13.973 1.00 77.94 91 PRO A O 1
ATOM 696 N N . ILE A 1 92 ? -6.199 -5.997 13.019 1.00 79.81 92 ILE A N 1
ATOM 697 C CA . ILE A 1 92 ? -5.115 -6.888 13.421 1.00 79.81 92 ILE A CA 1
ATOM 698 C C . ILE A 1 92 ? -4.519 -7.465 12.142 1.00 79.81 92 ILE A C 1
ATOM 700 O O . ILE A 1 92 ? -5.208 -8.154 11.393 1.00 79.81 92 ILE A O 1
ATOM 704 N N . LEU A 1 93 ? -3.236 -7.209 11.906 1.00 78.81 93 LEU A N 1
ATOM 705 C CA . LEU A 1 93 ? -2.468 -7.872 10.861 1.00 78.81 93 LEU A CA 1
ATOM 706 C C . LEU A 1 93 ? -1.644 -9.000 11.484 1.00 78.81 93 LEU A C 1
ATOM 708 O O . LEU A 1 93 ? -0.819 -8.771 12.369 1.00 78.81 93 LEU A O 1
ATOM 712 N N . SER A 1 94 ? -1.852 -10.227 11.008 1.00 78.44 94 SER A N 1
ATOM 713 C CA . SER A 1 94 ? -1.035 -11.386 11.370 1.00 78.44 94 SER A CA 1
ATOM 714 C C . SER A 1 94 ? -0.300 -11.908 10.144 1.00 78.44 94 SER A C 1
ATOM 716 O O . SER A 1 94 ? -0.921 -12.240 9.136 1.00 78.44 94 SER A O 1
ATOM 718 N N . LEU A 1 95 ? 1.021 -12.013 10.245 1.00 70.62 95 LEU A N 1
ATOM 719 C CA . LEU A 1 95 ? 1.864 -12.601 9.213 1.00 70.62 95 LEU A CA 1
ATOM 720 C C . LEU A 1 95 ? 1.961 -14.110 9.426 1.00 70.62 95 LEU A C 1
ATOM 722 O O . LEU A 1 95 ? 2.568 -14.572 10.392 1.00 70.62 95 LEU A O 1
ATOM 726 N N . THR A 1 96 ? 1.402 -14.886 8.505 1.00 73.81 96 THR A N 1
ATOM 727 C CA . THR A 1 96 ? 1.675 -16.321 8.438 1.00 73.81 96 THR A CA 1
ATOM 728 C C . THR A 1 96 ? 2.846 -16.533 7.494 1.00 73.81 96 THR A C 1
ATOM 730 O O . THR A 1 96 ? 2.735 -16.290 6.296 1.00 73.81 96 THR A O 1
ATOM 733 N N . ARG A 1 97 ? 3.985 -16.980 8.031 1.00 66.19 97 ARG A N 1
ATOM 734 C CA . ARG A 1 97 ? 5.120 -17.394 7.206 1.00 66.19 97 ARG A CA 1
ATOM 735 C C . ARG A 1 97 ? 4.719 -18.646 6.435 1.00 66.19 97 ARG A C 1
ATOM 737 O O . ARG A 1 97 ? 4.682 -19.735 7.000 1.00 66.19 97 ARG A O 1
ATOM 744 N N . THR A 1 98 ? 4.439 -18.492 5.153 1.00 67.06 98 THR A N 1
ATOM 745 C CA . THR A 1 98 ? 4.406 -19.612 4.224 1.00 67.06 98 THR A CA 1
ATOM 746 C C . THR A 1 98 ? 5.854 -19.956 3.886 1.00 67.06 98 THR A C 1
ATOM 748 O O . THR A 1 98 ? 6.652 -19.098 3.508 1.00 67.06 98 THR A O 1
ATOM 751 N N . SER A 1 99 ? 6.261 -21.204 4.117 1.00 61.56 99 SER A N 1
ATOM 752 C CA . SER A 1 99 ? 7.503 -21.692 3.529 1.00 61.56 99 SER A CA 1
ATOM 753 C C . SER A 1 99 ? 7.238 -21.871 2.042 1.00 61.56 99 SER A C 1
ATOM 755 O O . SER A 1 99 ? 6.633 -22.868 1.645 1.00 61.56 99 SER A O 1
ATOM 757 N N . ASP A 1 100 ? 7.670 -20.920 1.224 1.00 58.84 100 ASP A N 1
ATOM 758 C CA . ASP A 1 100 ? 7.836 -21.207 -0.191 1.00 58.84 100 ASP A CA 1
ATOM 759 C C . ASP A 1 100 ? 8.883 -22.313 -0.300 1.00 58.84 100 ASP A C 1
ATOM 761 O O . ASP A 1 100 ? 10.086 -22.094 -0.133 1.00 58.84 100 ASP A O 1
ATOM 765 N N . VAL A 1 101 ? 8.421 -23.534 -0.562 1.00 52.75 101 VAL A N 1
ATOM 766 C CA . VAL A 1 101 ? 9.259 -24.541 -1.200 1.00 52.75 101 VAL A CA 1
ATOM 767 C C . VAL A 1 101 ? 9.523 -24.003 -2.598 1.00 52.75 101 VAL A C 1
ATOM 769 O O . VAL A 1 101 ? 8.783 -24.277 -3.543 1.00 52.75 101 VAL A O 1
ATOM 772 N N . VAL A 1 102 ? 10.581 -23.203 -2.719 1.00 50.50 102 VAL A N 1
ATOM 773 C CA . VAL A 1 102 ? 11.227 -22.940 -3.997 1.00 50.50 102 VAL A CA 1
ATOM 774 C C . VAL A 1 102 ? 11.607 -24.313 -4.543 1.00 50.50 102 VAL A C 1
ATOM 776 O O . VAL A 1 102 ? 12.563 -24.940 -4.086 1.00 50.50 102 VAL A O 1
ATOM 779 N N . HIS A 1 103 ? 10.826 -24.827 -5.491 1.00 50.34 103 HIS A N 1
ATOM 780 C CA . HIS A 1 103 ? 11.205 -25.988 -6.288 1.00 50.34 103 HIS A CA 1
ATOM 781 C C . HIS A 1 103 ? 12.368 -25.579 -7.205 1.00 50.34 103 HIS A C 1
ATOM 783 O O . HIS A 1 103 ? 12.196 -25.351 -8.398 1.00 50.34 103 HIS A O 1
ATOM 789 N N . GLY A 1 104 ? 13.562 -25.441 -6.623 1.00 45.88 104 GLY A N 1
ATOM 790 C CA . GLY A 1 104 ? 14.739 -24.909 -7.300 1.00 45.88 104 GLY A CA 1
ATOM 791 C C . GLY A 1 104 ? 15.990 -24.906 -6.423 1.00 45.88 104 GLY A C 1
ATOM 792 O O . GLY A 1 104 ? 16.447 -23.851 -6.013 1.00 45.88 104 GLY A O 1
ATOM 793 N N . LYS A 1 105 ? 16.536 -26.107 -6.185 1.00 40.44 105 LYS A N 1
ATOM 794 C CA . LYS A 1 105 ? 17.906 -26.425 -5.729 1.00 40.44 105 LYS A CA 1
ATOM 795 C C . LYS A 1 105 ? 18.407 -25.735 -4.449 1.00 40.44 105 LYS A C 1
ATOM 797 O O . LYS A 1 105 ? 19.008 -24.667 -4.476 1.00 40.44 105 LYS A O 1
ATOM 802 N N . SER A 1 106 ? 18.350 -26.492 -3.353 1.00 38.16 106 SER A N 1
ATOM 803 C CA . SER A 1 106 ? 19.396 -26.436 -2.330 1.00 38.16 106 SER A CA 1
ATOM 804 C C . SER A 1 106 ? 20.742 -26.736 -3.000 1.00 38.16 106 SER A C 1
ATOM 806 O O . SER A 1 106 ? 20.962 -27.842 -3.495 1.00 38.16 106 SER A O 1
ATOM 808 N N . VAL A 1 107 ? 21.623 -25.741 -3.059 1.00 42.78 107 VAL A N 1
ATOM 809 C CA . VAL A 1 107 ? 23.062 -25.992 -3.120 1.00 42.78 107 VAL A CA 1
ATOM 810 C C . VAL A 1 107 ? 23.540 -25.880 -1.683 1.00 42.78 107 VAL A C 1
ATOM 812 O O . VAL A 1 107 ? 23.489 -24.808 -1.085 1.00 42.78 107 VAL A O 1
ATOM 815 N N . ALA A 1 108 ? 23.916 -27.022 -1.117 1.00 35.88 108 ALA A N 1
ATOM 816 C CA . ALA A 1 108 ? 24.681 -27.073 0.112 1.00 35.88 108 ALA A CA 1
ATOM 817 C C . ALA A 1 108 ? 26.017 -26.352 -0.104 1.00 35.88 108 ALA A C 1
ATOM 819 O O . ALA A 1 108 ? 26.692 -26.605 -1.106 1.00 35.88 108 ALA A O 1
ATOM 820 N N . GLN A 1 109 ? 26.399 -25.503 0.845 1.00 33.91 109 GLN A N 1
ATOM 821 C CA . GLN A 1 109 ? 27.794 -25.173 1.099 1.00 33.91 109 GLN A CA 1
ATOM 822 C C . GLN A 1 109 ? 28.024 -25.123 2.605 1.00 33.91 109 GLN A C 1
ATOM 824 O O . GLN A 1 109 ? 27.132 -24.596 3.309 1.00 33.91 109 GLN A O 1
#

pLDDT: mean 74.52, std 14.4, range [33.91, 92.69]

Radius of gyration: 17.85 Å; chains: 1; bounding box: 42×45×33 Å

Sequence (109 aa):
MKIWASTSEEGWLLPKGSDSLDCIQTLELKSSAEPGAEEASFNQVVALSQMDLISPANAKKNAIYVVHLDYGPNPASTRLDYISEFTVTMPILSLTRTSDVVHGKSVAQ

Secondary structure (DSSP, 8-state):
-EEEEESSTT-SSPP-S---EEEEEE-----TTSS-GGGG---EEEEETTTTEEEEEETTTTEEEEEEEE--SSGGG-EEEEEEEEE-SS------------SS-----

Organism: Salix purpurea (NCBI:txid77065)

InterPro domains:
  IPR045152 Enhancer of mRNA-decapping protein 4-like [PTHR15598] (1-98)

Foldseek 3Di:
DFQWWFPDPVQPDDDPPDTDIDGLDDDDADDLVDPPVQSRAFPDWDADVVQQWIWTDRQSQQKIWIWHWDCPPGNSPTDIHTDDMDRHPGDDDDDDDDPPPPPDDDDDD